Protein AF-A0A0Q6EEU7-F1 (afdb_monomer)

Radius of gyration: 18.99 Å; Cα contacts (8 Å, |Δi|>4): 145; chains: 1; bounding box: 38×34×74 Å

Structure (mmCIF, N/CA/C/O backbone):
data_AF-A0A0Q6EEU7-F1
#
_entry.id   AF-A0A0Q6EEU7-F1
#
loop_
_atom_site.group_PDB
_atom_site.id
_atom_site.type_symbol
_atom_site.label_atom_id
_atom_site.label_alt_id
_atom_site.label_comp_id
_atom_site.label_asym_id
_atom_site.label_entity_id
_atom_site.label_seq_id
_atom_site.pdbx_PDB_ins_code
_atom_site.Cartn_x
_atom_site.Cartn_y
_atom_site.Cartn_z
_atom_site.occupancy
_atom_site.B_iso_or_equiv
_atom_site.auth_seq_id
_atom_site.auth_comp_id
_atom_site.auth_asym_id
_atom_site.auth_atom_id
_atom_site.pdbx_PDB_model_num
ATOM 1 N N . MET A 1 1 ? 24.877 8.131 52.256 1.00 54.34 1 MET A N 1
ATOM 2 C CA . MET A 1 1 ? 24.507 9.110 51.218 1.00 54.34 1 MET A CA 1
ATOM 3 C C . MET A 1 1 ? 24.501 8.336 49.920 1.00 54.34 1 MET A C 1
ATOM 5 O O . MET A 1 1 ? 25.558 8.001 49.415 1.00 54.34 1 MET A O 1
ATOM 9 N N . THR A 1 2 ? 23.327 7.858 49.536 1.00 43.50 2 THR A N 1
ATOM 10 C CA . THR A 1 2 ? 23.100 7.029 48.352 1.00 43.50 2 THR A CA 1
ATOM 11 C C . THR A 1 2 ? 22.880 7.970 47.178 1.00 43.50 2 THR A C 1
ATOM 13 O O . THR A 1 2 ? 21.904 8.715 47.170 1.00 43.50 2 THR A O 1
ATOM 16 N N . GLU A 1 3 ? 23.807 7.977 46.227 1.00 51.97 3 GLU A N 1
ATOM 17 C CA . GLU A 1 3 ? 23.609 8.634 44.938 1.00 51.97 3 GLU A CA 1
ATOM 18 C C . GLU A 1 3 ? 22.718 7.724 44.089 1.00 51.97 3 GLU A C 1
ATOM 20 O O . GLU A 1 3 ? 23.130 6.661 43.629 1.00 51.97 3 GLU A O 1
ATOM 25 N N . THR A 1 4 ? 21.454 8.115 43.965 1.00 65.12 4 THR A N 1
ATOM 26 C CA . THR A 1 4 ? 20.509 7.556 43.000 1.00 65.12 4 THR A CA 1
ATOM 27 C C . THR A 1 4 ? 20.867 8.119 41.623 1.00 65.12 4 THR A C 1
ATOM 29 O O . THR A 1 4 ? 20.823 9.341 41.473 1.00 65.12 4 THR A O 1
ATOM 32 N N . PRO A 1 5 ? 21.206 7.305 40.607 1.00 62.28 5 PRO A N 1
ATOM 33 C CA . PRO A 1 5 ? 21.233 7.803 39.243 1.00 62.28 5 PRO A CA 1
ATOM 34 C C . PRO A 1 5 ? 19.793 8.071 38.790 1.00 62.28 5 PRO A C 1
ATOM 36 O O . PRO A 1 5 ? 18.969 7.163 38.687 1.00 62.28 5 PRO A O 1
ATOM 39 N N . ASP A 1 6 ? 19.514 9.351 38.564 1.00 60.50 6 ASP A N 1
ATOM 40 C CA . ASP A 1 6 ? 18.350 9.880 37.864 1.00 60.50 6 ASP A CA 1
ATOM 41 C C . ASP A 1 6 ? 18.393 9.363 36.416 1.00 60.50 6 ASP A C 1
ATOM 43 O O . ASP A 1 6 ? 19.123 9.877 35.568 1.00 60.50 6 ASP A O 1
ATOM 47 N N . GLN A 1 7 ? 17.703 8.251 36.158 1.00 53.03 7 GLN A N 1
ATOM 48 C CA . GLN A 1 7 ? 17.517 7.729 34.811 1.00 53.03 7 GLN A CA 1
ATOM 49 C C . GLN A 1 7 ? 16.171 8.230 34.298 1.00 53.03 7 GLN A C 1
ATOM 51 O O . GLN A 1 7 ? 15.116 7.700 34.639 1.00 53.03 7 GLN A O 1
ATOM 56 N N . THR A 1 8 ? 16.242 9.284 33.490 1.00 60.53 8 THR A N 1
ATOM 57 C CA . THR A 1 8 ? 15.153 9.846 32.694 1.00 60.53 8 THR A CA 1
ATOM 58 C C . THR A 1 8 ? 14.344 8.742 32.001 1.00 60.53 8 THR A C 1
ATOM 60 O O . THR A 1 8 ? 14.901 8.026 31.163 1.00 60.53 8 THR A O 1
ATOM 63 N N . PRO A 1 9 ? 13.038 8.601 32.281 1.00 67.38 9 PRO A N 1
ATOM 64 C CA . PRO A 1 9 ? 12.156 7.785 31.471 1.00 67.38 9 PRO A CA 1
ATOM 65 C C . PRO A 1 9 ? 11.531 8.676 30.393 1.00 67.38 9 PRO A C 1
ATOM 67 O O . PRO A 1 9 ? 10.793 9.588 30.734 1.00 67.38 9 PRO A O 1
ATOM 70 N N . ASP A 1 10 ? 11.856 8.443 29.118 1.00 48.47 10 ASP A N 1
ATOM 71 C CA . ASP A 1 10 ? 10.879 8.511 28.012 1.00 48.47 10 ASP A CA 1
ATOM 72 C C . ASP A 1 10 ? 11.516 8.004 26.704 1.00 48.47 10 ASP A C 1
ATOM 74 O O . ASP A 1 10 ? 11.857 8.728 25.766 1.00 48.47 10 ASP A O 1
ATOM 78 N N . GLN A 1 11 ? 11.760 6.700 26.666 1.00 49.91 11 GLN A N 1
ATOM 79 C CA . GLN A 1 11 ? 11.844 5.964 25.412 1.00 49.91 11 GLN A CA 1
ATOM 80 C C . GLN A 1 11 ? 10.604 5.079 25.394 1.00 49.91 11 GLN A C 1
ATOM 82 O O . GLN A 1 11 ? 10.663 3.911 25.771 1.00 49.91 11 GLN A O 1
ATOM 87 N N . ILE A 1 12 ? 9.460 5.647 25.005 1.00 52.84 12 ILE A N 1
ATOM 88 C CA . ILE A 1 12 ? 8.355 4.835 24.497 1.00 52.84 12 ILE A CA 1
ATOM 89 C C . ILE A 1 12 ? 8.784 4.284 23.135 1.00 52.84 12 ILE A C 1
ATOM 91 O O . ILE A 1 12 ? 8.431 4.783 22.071 1.00 52.84 12 ILE A O 1
ATOM 95 N N . VAL A 1 13 ? 9.644 3.270 23.178 1.00 48.47 13 VAL A N 1
ATOM 96 C CA . VAL A 1 13 ? 9.768 2.323 22.080 1.00 48.47 13 VAL A CA 1
ATOM 97 C C . VAL A 1 13 ? 8.418 1.618 22.016 1.00 48.47 13 VAL A C 1
ATOM 99 O O . VAL A 1 13 ? 8.041 0.887 22.930 1.00 48.47 13 VAL A O 1
ATOM 102 N N . ASP A 1 14 ? 7.623 1.926 20.993 1.00 44.56 14 ASP A N 1
ATOM 103 C CA . ASP A 1 14 ? 6.403 1.176 20.698 1.00 44.56 14 ASP A CA 1
ATOM 104 C C . ASP A 1 14 ? 6.837 -0.206 20.185 1.00 44.56 14 ASP A C 1
ATOM 106 O O . ASP A 1 14 ? 6.987 -0.464 18.995 1.00 44.56 14 ASP A O 1
ATOM 110 N N . GLU A 1 15 ? 7.195 -1.065 21.134 1.00 43.97 15 GLU A N 1
ATOM 111 C CA . GLU A 1 15 ? 7.797 -2.381 20.928 1.00 43.97 15 GLU A CA 1
ATOM 112 C C . GLU A 1 15 ? 6.712 -3.477 20.926 1.00 43.97 15 GLU A C 1
ATOM 114 O O . GLU A 1 15 ? 6.973 -4.626 21.269 1.00 43.97 15 GLU A O 1
ATOM 119 N N . THR A 1 16 ? 5.449 -3.142 20.611 1.00 41.06 16 THR A N 1
ATOM 120 C CA . THR A 1 16 ? 4.298 -4.035 20.883 1.00 41.06 16 THR A CA 1
ATOM 121 C C . THR A 1 16 ? 3.330 -4.258 19.725 1.00 41.06 16 THR A C 1
ATOM 123 O O . THR A 1 16 ? 2.168 -4.609 19.923 1.00 41.06 16 THR A O 1
ATOM 126 N N . ALA A 1 17 ? 3.816 -4.186 18.496 1.00 45.38 17 ALA A N 1
ATOM 127 C CA . ALA A 1 17 ? 3.234 -4.958 17.412 1.00 45.38 17 ALA A CA 1
ATOM 128 C C . ALA A 1 17 ? 4.359 -5.337 16.463 1.00 45.38 17 ALA A C 1
ATOM 130 O O . ALA A 1 17 ? 5.357 -4.632 16.348 1.00 45.38 17 ALA A O 1
ATOM 131 N N . ILE A 1 18 ? 4.204 -6.425 15.730 1.00 53.69 18 ILE A N 1
ATOM 132 C CA . ILE A 1 18 ? 5.011 -6.669 14.540 1.00 53.69 18 ILE A CA 1
ATOM 133 C C . ILE A 1 18 ? 4.531 -5.638 13.491 1.00 53.69 18 ILE A C 1
ATOM 135 O O . ILE A 1 18 ? 3.745 -5.957 12.602 1.00 53.69 18 ILE A O 1
ATOM 139 N N . ALA A 1 19 ? 4.859 -4.362 13.718 1.00 66.25 19 ALA A N 1
ATOM 140 C CA . ALA A 1 19 ? 4.146 -3.209 13.192 1.00 66.25 19 ALA A CA 1
ATOM 141 C C . ALA A 1 19 ? 4.523 -2.997 11.730 1.00 66.25 19 ALA A C 1
ATOM 143 O O . ALA A 1 19 ? 5.624 -2.558 11.401 1.00 66.25 19 ALA A O 1
ATOM 144 N N . LEU A 1 20 ? 3.595 -3.336 10.840 1.00 75.94 20 LEU A N 1
ATOM 145 C CA . LEU A 1 20 ? 3.714 -2.960 9.443 1.00 75.94 20 LEU A CA 1
ATOM 146 C C . LEU A 1 20 ? 3.791 -1.433 9.327 1.00 75.94 20 LEU A C 1
ATOM 148 O O . LEU A 1 20 ? 3.046 -0.733 10.017 1.00 75.94 20 LEU A O 1
ATOM 152 N N . PRO A 1 21 ? 4.658 -0.905 8.449 1.00 84.81 21 PRO A N 1
ATOM 153 C CA . PRO A 1 21 ? 4.769 0.523 8.241 1.00 84.81 21 PRO A CA 1
ATOM 154 C C . PRO A 1 21 ? 3.458 1.049 7.668 1.00 84.81 21 PRO A C 1
ATOM 156 O O . PRO A 1 21 ? 2.785 0.369 6.886 1.00 84.81 21 PRO A O 1
ATOM 159 N N . ASP A 1 22 ? 3.132 2.291 8.027 1.00 89.62 22 ASP A N 1
ATOM 160 C CA . ASP A 1 22 ? 1.937 2.976 7.535 1.00 89.62 22 ASP A CA 1
ATOM 161 C C . ASP A 1 22 ? 1.895 3.020 6.005 1.00 89.62 22 ASP A C 1
ATOM 163 O O . ASP A 1 22 ? 0.841 2.835 5.394 1.00 89.62 22 ASP A O 1
ATOM 167 N N . ARG A 1 23 ? 3.067 3.221 5.397 1.00 90.88 23 ARG A N 1
ATOM 168 C CA . ARG A 1 23 ? 3.267 3.236 3.958 1.00 90.88 23 ARG A CA 1
ATOM 169 C C . ARG A 1 23 ? 4.354 2.248 3.567 1.00 90.88 23 ARG A C 1
ATOM 171 O O . ARG A 1 23 ? 5.469 2.333 4.070 1.00 90.88 23 ARG A O 1
ATOM 178 N N . LEU A 1 24 ? 4.031 1.368 2.627 1.00 91.06 24 LEU A N 1
ATOM 179 C CA . LEU A 1 24 ? 4.964 0.406 2.045 1.00 91.06 24 LEU A CA 1
ATOM 180 C C . LEU A 1 24 ? 4.808 0.399 0.530 1.00 91.06 24 LEU A C 1
ATOM 182 O O . LEU A 1 24 ? 3.681 0.389 0.028 1.00 91.06 24 LEU A O 1
ATOM 186 N N . ALA A 1 25 ? 5.932 0.368 -0.179 1.00 91.25 25 ALA A N 1
ATOM 187 C CA . ALA A 1 25 ? 6.002 0.268 -1.628 1.00 91.25 25 ALA A CA 1
ATOM 188 C C . ALA A 1 25 ? 6.763 -0.992 -2.063 1.00 91.25 25 ALA A C 1
ATOM 190 O O . ALA A 1 25 ? 7.845 -1.293 -1.563 1.00 91.25 25 ALA A O 1
ATO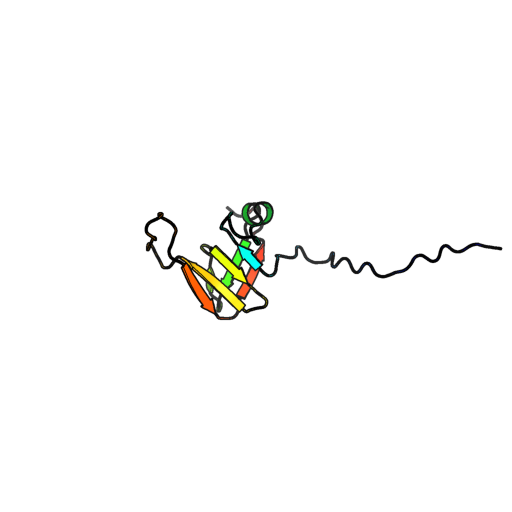M 191 N N . ALA A 1 26 ? 6.226 -1.702 -3.050 1.00 88.88 26 ALA A N 1
ATOM 192 C CA . ALA A 1 26 ? 6.895 -2.815 -3.713 1.00 88.88 26 ALA A CA 1
ATOM 193 C C . ALA A 1 26 ? 7.994 -2.341 -4.682 1.00 88.88 26 ALA A C 1
ATOM 195 O O . ALA A 1 26 ? 8.938 -3.081 -4.945 1.00 88.88 26 ALA A O 1
ATOM 196 N N . ASP A 1 27 ? 7.891 -1.107 -5.185 1.00 86.62 27 ASP A N 1
ATOM 197 C CA . ASP A 1 27 ? 8.869 -0.538 -6.112 1.00 86.62 27 ASP A CA 1
ATOM 198 C C . ASP A 1 27 ? 10.164 -0.121 -5.387 1.00 86.62 27 ASP A C 1
ATOM 200 O O . ASP A 1 27 ? 10.098 0.713 -4.479 1.00 86.62 27 AS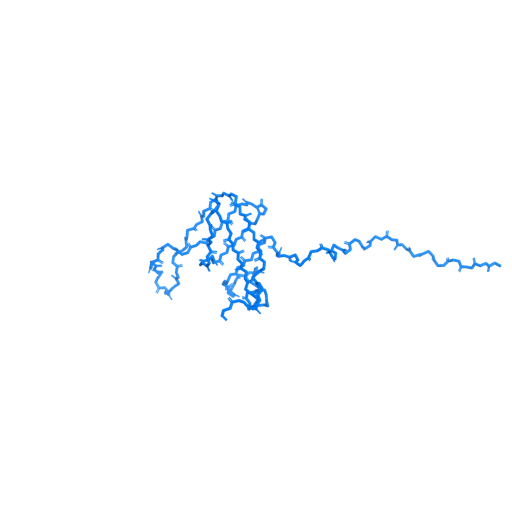P A O 1
ATOM 204 N N . PRO A 1 28 ? 11.342 -0.628 -5.801 1.00 86.50 28 PRO A N 1
ATOM 205 C CA . PRO A 1 28 ? 12.619 -0.365 -5.137 1.00 86.50 28 PRO A CA 1
ATOM 206 C C . PRO A 1 28 ? 13.135 1.068 -5.303 1.00 86.50 28 PRO A C 1
ATOM 208 O O . PRO A 1 28 ? 14.072 1.466 -4.614 1.00 86.50 28 PRO A O 1
ATOM 211 N N . SER A 1 29 ? 12.549 1.853 -6.208 1.00 85.50 29 SER A N 1
ATOM 212 C CA . SER A 1 29 ? 12.901 3.264 -6.397 1.00 85.50 29 SER A CA 1
ATOM 213 C C . SER A 1 29 ? 12.131 4.182 -5.443 1.00 85.50 29 SER A C 1
ATOM 215 O O . SER A 1 29 ? 12.416 5.380 -5.381 1.00 85.50 29 SER A O 1
ATOM 217 N N . SER A 1 30 ? 11.137 3.655 -4.719 1.00 84.44 30 SER A N 1
ATOM 218 C CA . SER A 1 30 ? 10.355 4.411 -3.743 1.00 84.44 30 SER A CA 1
ATOM 219 C C . SER A 1 30 ? 11.088 4.502 -2.398 1.00 84.44 30 SER A C 1
ATOM 221 O O . SER A 1 30 ? 11.646 3.509 -1.936 1.00 84.44 30 SER A O 1
ATOM 223 N N . PRO A 1 31 ? 11.036 5.649 -1.695 1.00 87.56 31 PRO A N 1
ATOM 224 C CA . PRO A 1 31 ? 11.632 5.789 -0.362 1.00 87.56 31 PRO A CA 1
ATOM 225 C C . PRO A 1 31 ? 10.940 4.939 0.717 1.00 87.56 31 PRO A C 1
ATOM 227 O O . PRO A 1 31 ? 11.456 4.825 1.822 1.00 87.56 31 PRO A O 1
ATOM 230 N N . PHE A 1 32 ? 9.776 4.363 0.409 1.00 87.06 32 PHE A N 1
ATOM 231 C CA . PHE A 1 32 ? 9.006 3.491 1.301 1.00 87.06 32 PHE A CA 1
ATOM 232 C C . PHE A 1 32 ? 9.156 2.009 0.933 1.00 87.06 32 PHE A C 1
ATOM 234 O O . PHE A 1 32 ? 8.278 1.204 1.239 1.00 87.06 32 PHE A O 1
ATOM 241 N N . HIS A 1 33 ? 10.215 1.657 0.204 1.00 89.81 33 HIS A N 1
ATOM 242 C CA . HIS A 1 33 ? 10.521 0.276 -0.130 1.00 89.81 33 HIS A CA 1
ATOM 243 C C . HIS A 1 33 ? 11.213 -0.432 1.032 1.00 89.81 33 HIS A C 1
ATOM 245 O O . HIS A 1 33 ? 12.276 0.003 1.471 1.00 89.81 33 HIS A O 1
ATOM 251 N N . ASP A 1 34 ? 10.637 -1.546 1.481 1.00 88.31 34 ASP A N 1
ATOM 252 C CA . ASP A 1 34 ? 11.229 -2.400 2.510 1.00 88.31 34 ASP A CA 1
ATOM 253 C C . ASP A 1 34 ?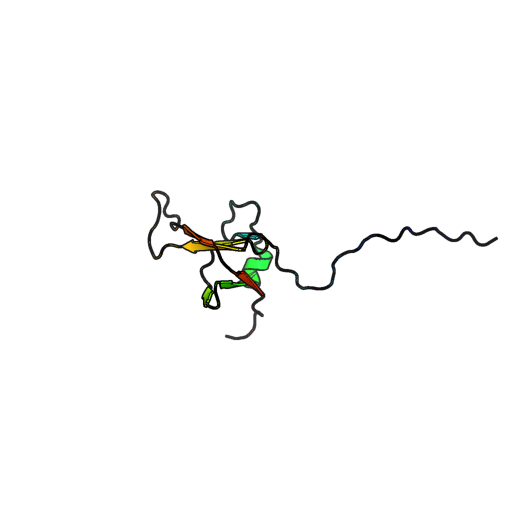 11.304 -3.853 2.005 1.00 88.31 34 ASP A C 1
ATOM 255 O O . ASP A 1 34 ? 10.289 -4.561 1.978 1.00 88.31 34 ASP A O 1
ATOM 259 N N . PRO A 1 35 ? 12.487 -4.313 1.559 1.00 86.44 35 PRO A N 1
ATOM 260 C CA . PRO A 1 35 ? 12.638 -5.647 0.995 1.00 86.44 35 PRO A CA 1
ATOM 261 C C . PRO A 1 35 ? 12.465 -6.754 2.042 1.00 86.44 35 PRO A C 1
ATOM 263 O O . PRO A 1 35 ? 12.039 -7.851 1.686 1.00 86.44 35 PRO A O 1
ATOM 266 N N . GLU A 1 36 ? 12.754 -6.495 3.321 1.00 84.94 36 GLU A N 1
ATOM 267 C CA . GLU A 1 36 ? 12.624 -7.497 4.381 1.00 84.94 36 GLU A CA 1
ATOM 268 C C . GLU A 1 36 ? 11.154 -7.780 4.691 1.00 84.94 36 GLU A C 1
ATOM 270 O O . GLU A 1 36 ? 10.755 -8.940 4.815 1.00 84.94 36 GLU A O 1
ATOM 275 N N . LEU A 1 37 ? 10.322 -6.739 4.760 1.00 83.75 37 LEU A N 1
ATOM 276 C CA . LEU A 1 37 ? 8.877 -6.895 4.938 1.00 83.75 37 LEU A CA 1
ATOM 277 C C . LEU A 1 37 ? 8.216 -7.537 3.720 1.00 83.75 37 LEU A C 1
ATOM 279 O O . LEU A 1 37 ? 7.370 -8.423 3.868 1.00 83.75 37 LEU A O 1
ATOM 283 N N . LEU A 1 38 ? 8.622 -7.135 2.513 1.00 85.25 38 LEU A N 1
ATOM 284 C CA . LEU A 1 38 ? 8.130 -7.748 1.279 1.00 85.25 38 LEU A CA 1
ATOM 285 C C . LEU A 1 38 ? 8.504 -9.234 1.199 1.00 85.25 38 LEU A C 1
ATOM 287 O O . LEU A 1 38 ? 7.670 -10.036 0.780 1.00 85.25 38 LEU A O 1
ATOM 291 N N . ALA A 1 39 ? 9.705 -9.610 1.653 1.00 85.88 39 ALA A N 1
ATOM 292 C CA . ALA A 1 39 ? 10.150 -11.001 1.712 1.00 85.88 39 ALA A CA 1
ATOM 293 C C . ALA A 1 39 ? 9.369 -11.838 2.737 1.00 85.88 39 ALA A C 1
ATOM 295 O O . ALA A 1 39 ? 9.067 -12.998 2.465 1.00 85.88 39 ALA A O 1
ATOM 296 N N . ARG A 1 40 ? 9.001 -11.258 3.889 1.00 84.38 40 ARG A N 1
ATOM 297 C CA . ARG A 1 40 ? 8.106 -11.908 4.870 1.00 84.38 40 ARG A CA 1
ATOM 298 C C . ARG A 1 40 ? 6.704 -12.132 4.303 1.00 84.38 40 ARG A C 1
ATOM 300 O O . ARG A 1 40 ? 6.041 -13.089 4.677 1.00 84.38 40 ARG A O 1
ATOM 307 N N . GLY A 1 41 ? 6.284 -11.277 3.374 1.00 84.62 41 GLY A N 1
ATOM 308 C CA . GLY A 1 41 ? 4.986 -11.335 2.723 1.00 84.62 41 GLY A CA 1
ATOM 309 C C . GLY A 1 41 ? 3.958 -10.489 3.463 1.00 84.62 41 GLY A C 1
ATOM 310 O O . GLY A 1 41 ? 3.486 -10.833 4.541 1.00 84.62 41 GLY A O 1
ATOM 311 N N . VAL A 1 42 ? 3.538 -9.392 2.837 1.00 87.94 42 VAL A N 1
ATOM 312 C CA . VAL A 1 42 ? 2.477 -8.521 3.364 1.00 87.94 42 VAL A CA 1
ATOM 313 C C . VAL A 1 42 ? 1.163 -8.833 2.651 1.00 87.94 42 VAL A C 1
ATOM 315 O O . VAL A 1 42 ? 1.144 -9.034 1.432 1.00 87.94 42 VAL A O 1
ATOM 318 N N . GLY A 1 43 ? 0.082 -8.956 3.417 1.00 89.50 43 GLY A N 1
ATOM 319 C CA . GLY A 1 43 ? -1.295 -9.035 2.940 1.00 89.50 43 GLY A CA 1
ATOM 320 C C . GLY A 1 43 ? -1.982 -7.679 3.088 1.00 89.50 43 GLY A C 1
ATOM 321 O O . GLY A 1 43 ? -1.780 -6.980 4.081 1.00 89.50 43 GLY A O 1
ATOM 322 N N . VAL A 1 44 ? -2.773 -7.290 2.087 1.00 91.44 44 VAL A N 1
ATOM 323 C CA . VAL A 1 44 ? -3.526 -6.029 2.090 1.00 91.44 44 VAL A CA 1
ATOM 324 C C . VAL A 1 44 ? -4.991 -6.325 1.800 1.00 91.44 44 VAL A C 1
ATOM 326 O O . VAL A 1 44 ? -5.312 -7.051 0.863 1.00 91.44 44 VAL A O 1
ATOM 329 N N . ARG A 1 45 ? -5.907 -5.726 2.556 1.00 92.56 45 ARG A N 1
ATOM 330 C CA . ARG A 1 45 ? -7.353 -5.778 2.324 1.00 92.56 45 ARG A CA 1
ATOM 331 C C . ARG A 1 45 ? -7.860 -4.371 2.123 1.00 92.56 45 ARG A C 1
ATOM 333 O O . ARG A 1 45 ? -7.624 -3.475 2.923 1.00 92.56 45 ARG A O 1
ATOM 340 N N . PHE A 1 46 ? -8.581 -4.183 1.033 1.00 93.88 46 PHE A N 1
ATOM 341 C CA . PHE A 1 46 ? -9.119 -2.897 0.644 1.00 93.88 46 PHE A CA 1
ATOM 342 C C . PHE A 1 46 ? -10.615 -3.005 0.415 1.00 93.88 46 PHE A C 1
ATOM 344 O O . PHE A 1 46 ? -11.062 -3.800 -0.413 1.00 93.88 46 PHE A O 1
ATOM 351 N N . LYS A 1 47 ? -11.398 -2.200 1.145 1.00 92.19 47 LYS A N 1
ATOM 352 C CA . LYS A 1 47 ? -12.875 -2.255 1.107 1.00 92.19 47 LYS A CA 1
ATOM 353 C C . LYS A 1 47 ? -13.420 -3.674 1.318 1.00 92.19 47 LYS A C 1
ATOM 355 O O . LYS A 1 47 ? -14.334 -4.104 0.621 1.00 92.19 47 LYS A O 1
ATOM 360 N N . GLY A 1 48 ? -12.823 -4.422 2.245 1.00 91.06 48 GLY A N 1
ATOM 361 C CA . GLY A 1 48 ? -13.217 -5.799 2.542 1.00 91.06 48 GLY A CA 1
ATOM 362 C C . GLY A 1 48 ? -12.712 -6.853 1.547 1.00 91.06 48 GLY A C 1
ATOM 363 O O . GLY A 1 48 ? -12.898 -8.042 1.809 1.00 91.06 48 GLY A O 1
ATOM 364 N N . VAL A 1 49 ? -12.035 -6.454 0.463 1.00 92.00 49 VAL A N 1
ATOM 365 C CA . VAL A 1 49 ? -11.484 -7.351 -0.565 1.00 92.00 49 VAL A CA 1
ATOM 366 C C . VAL A 1 49 ? -9.979 -7.496 -0.384 1.00 92.00 49 VAL A C 1
ATOM 368 O O . VAL A 1 49 ? -9.257 -6.501 -0.408 1.00 92.00 49 VAL A O 1
ATOM 371 N N . GLU A 1 50 ? -9.497 -8.727 -0.243 1.00 91.56 50 GLU A N 1
ATOM 372 C CA . GLU A 1 50 ? -8.062 -9.011 -0.210 1.00 91.56 50 GLU A CA 1
ATOM 373 C C . GLU A 1 50 ? -7.405 -8.695 -1.563 1.00 91.56 50 GLU A C 1
ATOM 375 O O . GLU A 1 50 ? -7.937 -8.994 -2.638 1.00 91.56 50 GLU A O 1
ATOM 380 N N . LYS A 1 51 ? -6.250 -8.035 -1.506 1.00 89.44 51 LYS A N 1
ATOM 381 C CA . LYS A 1 51 ? -5.429 -7.621 -2.637 1.00 89.44 51 LYS A CA 1
ATOM 382 C C . LYS A 1 51 ? -4.002 -8.097 -2.401 1.00 89.44 51 LYS A C 1
ATOM 384 O O . LYS A 1 51 ? -3.336 -7.677 -1.464 1.00 89.44 51 LYS A O 1
ATOM 389 N N . THR A 1 52 ? -3.528 -8.945 -3.303 1.00 88.44 52 THR A N 1
ATOM 390 C CA . THR A 1 52 ? -2.171 -9.508 -3.271 1.00 88.44 52 THR A CA 1
ATOM 391 C C . THR A 1 52 ? -1.229 -8.835 -4.267 1.00 88.44 52 THR A C 1
ATOM 393 O O . THR A 1 52 ? -0.019 -8.996 -4.180 1.00 88.44 52 THR A O 1
ATOM 396 N N . ASN A 1 53 ? -1.775 -8.057 -5.203 1.00 89.06 53 ASN A N 1
ATOM 397 C CA . ASN A 1 53 ? -1.053 -7.333 -6.244 1.00 89.06 53 ASN A CA 1
ATOM 398 C C . ASN A 1 53 ? -0.919 -5.833 -5.924 1.00 89.06 53 ASN A C 1
ATOM 400 O O . ASN A 1 53 ? -1.000 -5.001 -6.824 1.00 89.06 53 ASN A O 1
ATOM 404 N N . VAL A 1 54 ? -0.807 -5.466 -4.647 1.00 91.06 54 VAL A N 1
ATOM 405 C CA . VAL A 1 54 ? -0.661 -4.064 -4.235 1.00 91.06 54 VAL A CA 1
ATOM 406 C C . VAL A 1 54 ? 0.774 -3.611 -4.478 1.00 91.06 54 VAL A C 1
ATOM 408 O O . VAL A 1 54 ? 1.709 -4.212 -3.965 1.00 91.06 54 VAL A O 1
ATOM 411 N N . GLU A 1 55 ? 0.931 -2.545 -5.257 1.00 91.25 55 GLU A N 1
ATOM 412 C CA . GLU A 1 55 ? 2.232 -1.923 -5.521 1.00 91.25 55 GLU A CA 1
ATOM 413 C C . GLU A 1 55 ? 2.629 -0.964 -4.403 1.00 91.25 55 GLU A C 1
ATOM 415 O O . GLU A 1 55 ? 3.802 -0.837 -4.075 1.00 91.25 55 GLU A O 1
ATOM 420 N N . GLU A 1 56 ? 1.661 -0.265 -3.812 1.00 93.12 56 GLU A N 1
ATOM 421 C CA . GLU A 1 56 ? 1.905 0.620 -2.676 1.00 93.12 56 GLU A CA 1
ATOM 422 C C . GLU A 1 56 ? 0.626 0.784 -1.855 1.00 93.12 56 GLU A C 1
ATOM 424 O O . GLU A 1 56 ? -0.470 0.786 -2.413 1.00 93.12 56 GLU A O 1
ATOM 429 N N . TYR A 1 57 ? 0.735 0.971 -0.547 1.00 93.50 57 TYR A N 1
ATOM 430 C CA . TYR A 1 57 ? -0.399 1.364 0.289 1.00 93.50 57 TYR A CA 1
ATOM 431 C C . TYR A 1 57 ? -0.009 2.478 1.252 1.00 93.50 57 TYR A C 1
ATOM 433 O O . TYR A 1 57 ? 1.166 2.649 1.551 1.00 93.50 57 TYR A O 1
ATOM 441 N N . CYS A 1 58 ? -1.000 3.214 1.747 1.00 92.88 58 CYS A N 1
ATOM 442 C CA . CYS A 1 58 ? -0.879 4.081 2.912 1.00 92.88 58 CYS A CA 1
ATOM 443 C C . CYS A 1 58 ? -2.124 3.903 3.783 1.00 92.88 58 CYS A C 1
ATOM 445 O O . CYS A 1 58 ? -3.245 4.151 3.322 1.00 92.88 58 CYS A O 1
ATOM 447 N N . VAL A 1 59 ? -1.926 3.442 5.016 1.00 90.31 59 VAL A N 1
ATOM 448 C CA . VAL A 1 59 ? -3.008 3.132 5.958 1.00 90.31 59 VAL A CA 1
ATOM 449 C C . VAL A 1 59 ? -3.597 4.420 6.534 1.00 90.31 59 VAL A C 1
ATOM 451 O O . VAL A 1 59 ? -4.813 4.593 6.478 1.00 90.31 59 VAL A O 1
ATOM 454 N N . SER A 1 60 ? -2.759 5.367 6.968 1.00 86.88 60 SER A N 1
ATOM 455 C CA . SER A 1 60 ? -3.187 6.651 7.543 1.00 86.88 60 SER A CA 1
ATOM 456 C C . SER A 1 60 ? -4.002 7.494 6.570 1.00 86.88 60 SER A C 1
ATOM 458 O O . SER A 1 60 ? -5.018 8.077 6.941 1.00 86.88 60 SER A O 1
ATOM 460 N N . GLU A 1 61 ? -3.588 7.558 5.303 1.00 87.88 61 GLU A N 1
ATOM 461 C CA . GLU A 1 61 ? -4.352 8.269 4.275 1.00 87.88 61 GLU A CA 1
ATOM 462 C C . GLU A 1 61 ? -5.475 7.410 3.656 1.00 87.88 61 GLU A C 1
ATOM 464 O O . GLU A 1 61 ? -6.287 7.925 2.881 1.00 87.88 61 GLU A O 1
ATOM 469 N N . GLY A 1 62 ? -5.516 6.105 3.943 1.00 91.88 62 GLY A N 1
ATOM 470 C CA . GLY A 1 62 ? -6.534 5.179 3.449 1.00 91.88 62 GLY A CA 1
ATOM 471 C C . GLY A 1 62 ? -6.542 5.036 1.925 1.00 91.88 62 GLY A C 1
ATOM 472 O O . GLY A 1 62 ? -7.551 5.305 1.259 1.00 91.88 62 GLY A O 1
ATOM 473 N N . TRP A 1 63 ? -5.418 4.642 1.327 1.00 94.62 63 TRP A N 1
ATOM 474 C CA . TRP A 1 63 ? -5.367 4.342 -0.105 1.00 94.62 63 TRP A CA 1
ATOM 475 C C . TRP A 1 63 ? -4.396 3.221 -0.465 1.00 94.62 63 TRP A C 1
ATOM 477 O O . TRP A 1 63 ? -3.424 2.961 0.234 1.00 94.62 63 TRP A O 1
ATOM 487 N N . ILE A 1 64 ? 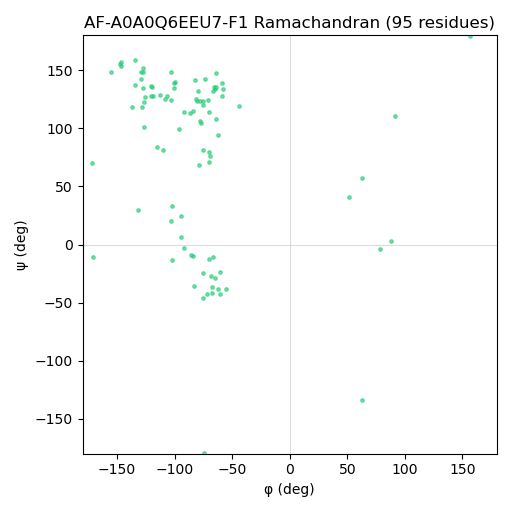-4.649 2.594 -1.614 1.00 94.31 64 ILE A N 1
ATOM 488 C CA . ILE A 1 64 ? -3.756 1.614 -2.240 1.00 94.31 64 ILE A CA 1
ATOM 489 C C . ILE A 1 64 ? -3.471 1.995 -3.694 1.00 94.31 64 ILE A C 1
ATOM 491 O O . ILE A 1 64 ? -4.299 2.624 -4.356 1.00 94.31 64 ILE A O 1
ATOM 495 N N . ARG A 1 65 ? -2.312 1.598 -4.207 1.00 93.75 65 ARG A N 1
ATOM 496 C CA . ARG A 1 65 ? -1.964 1.569 -5.6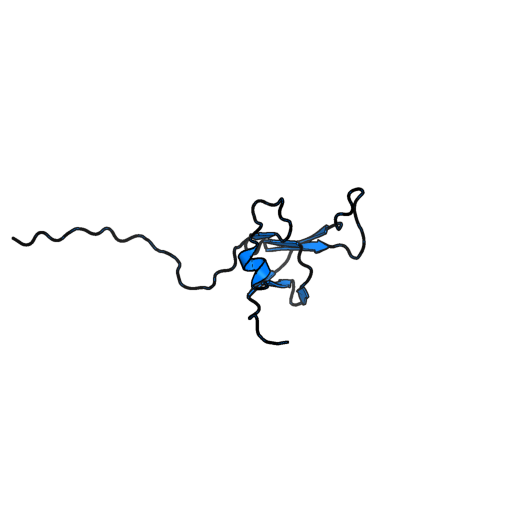25 1.00 93.75 65 ARG A CA 1
ATOM 497 C C . ARG A 1 65 ? -1.925 0.125 -6.081 1.00 93.75 65 ARG A C 1
ATOM 499 O O . ARG A 1 65 ? -1.228 -0.703 -5.505 1.00 93.75 65 ARG A O 1
ATOM 506 N N . VAL A 1 66 ? -2.687 -0.163 -7.124 1.00 92.44 66 VAL A N 1
ATOM 507 C CA . VAL A 1 66 ? -2.755 -1.489 -7.745 1.00 92.44 66 VAL A CA 1
ATOM 508 C C . VAL A 1 66 ? -2.548 -1.359 -9.245 1.00 92.44 66 VAL A C 1
ATOM 510 O O . VAL A 1 66 ? -2.961 -0.347 -9.816 1.00 92.44 66 VAL A O 1
ATOM 513 N N . PRO A 1 67 ? -1.955 -2.357 -9.912 1.00 92.12 67 PRO A N 1
ATOM 514 C CA . PRO A 1 67 ? -1.842 -2.359 -11.357 1.00 92.12 67 PRO A CA 1
ATOM 515 C C . PRO A 1 67 ? -3.235 -2.428 -12.000 1.00 92.12 67 PRO A C 1
ATOM 517 O O . PRO A 1 67 ? -4.112 -3.198 -11.595 1.00 92.12 67 PRO A O 1
ATOM 520 N N . ALA A 1 68 ? -3.440 -1.603 -13.020 1.00 87.38 68 ALA A N 1
ATOM 521 C CA . ALA A 1 68 ? -4.646 -1.496 -13.826 1.00 87.38 68 ALA A CA 1
ATOM 522 C C . ALA A 1 68 ? -4.700 -2.629 -14.861 1.00 87.38 68 ALA A C 1
ATOM 524 O O . ALA A 1 68 ? -4.545 -2.418 -16.066 1.00 87.38 68 ALA A O 1
ATOM 525 N N . GLY A 1 69 ? -4.880 -3.860 -14.383 1.00 85.75 69 GLY A N 1
ATOM 526 C CA . GLY A 1 69 ? -4.828 -5.047 -15.233 1.00 85.75 69 GLY A CA 1
ATOM 527 C C . GLY A 1 69 ? -3.443 -5.228 -15.862 1.00 85.75 69 GLY A C 1
ATOM 528 O O . GLY A 1 69 ? -2.431 -5.116 -15.178 1.00 85.75 69 GLY A O 1
ATOM 529 N N . ASN A 1 70 ? -3.407 -5.499 -17.168 1.00 84.44 70 ASN A N 1
ATOM 530 C CA . ASN A 1 70 ? -2.171 -5.783 -17.913 1.00 84.44 70 ASN A CA 1
ATOM 531 C C . ASN A 1 70 ? -1.565 -4.549 -18.601 1.00 84.44 70 ASN A C 1
ATOM 533 O O . ASN A 1 70 ? -0.627 -4.683 -19.390 1.00 84.44 70 ASN A O 1
ATOM 537 N N . ALA A 1 71 ? -2.116 -3.357 -18.362 1.00 86.50 71 ALA A N 1
ATOM 538 C CA . ALA A 1 71 ? -1.616 -2.138 -18.978 1.00 86.50 71 ALA A CA 1
ATOM 539 C C . ALA A 1 71 ? -0.208 -1.811 -18.458 1.00 86.50 71 ALA A C 1
ATOM 541 O O . ALA A 1 71 ? 0.040 -1.821 -17.251 1.00 86.50 71 ALA A O 1
ATOM 542 N N . ARG A 1 72 ? 0.710 -1.505 -19.379 1.00 88.88 72 ARG A N 1
ATOM 543 C CA . ARG A 1 72 ? 2.093 -1.114 -19.089 1.00 88.88 72 ARG A CA 1
ATOM 544 C C . ARG A 1 72 ? 2.428 0.201 -19.784 1.00 88.88 72 ARG A C 1
ATOM 546 O O . ARG A 1 72 ? 1.895 0.489 -20.854 1.00 88.88 72 ARG A O 1
ATOM 553 N N . ASP A 1 73 ? 3.294 0.995 -19.169 1.00 86.44 73 ASP A N 1
ATOM 554 C CA . ASP A 1 73 ? 3.819 2.225 -19.756 1.00 86.44 73 ASP A CA 1
ATOM 555 C C . ASP A 1 73 ? 4.861 1.934 -20.863 1.00 86.44 73 ASP A C 1
ATOM 557 O O . ASP A 1 73 ? 5.197 0.786 -21.162 1.00 86.44 73 ASP A O 1
ATOM 561 N N . ARG A 1 74 ? 5.421 2.990 -21.472 1.00 90.31 74 ARG A N 1
ATOM 562 C CA . ARG A 1 74 ? 6.468 2.872 -22.508 1.00 90.31 74 ARG A CA 1
ATOM 563 C C . ARG A 1 74 ? 7.751 2.183 -22.011 1.00 90.31 74 ARG A C 1
ATOM 565 O O . ARG A 1 74 ? 8.516 1.678 -22.827 1.00 90.31 74 ARG A O 1
ATOM 572 N N . LYS A 1 75 ? 8.016 2.209 -20.705 1.00 83.56 75 LYS A N 1
ATOM 573 C CA . LYS A 1 75 ? 9.187 1.598 -20.064 1.00 83.56 75 LYS A CA 1
ATOM 574 C C . LYS A 1 75 ? 8.911 0.159 -19.604 1.00 83.56 75 LYS A C 1
ATOM 576 O O . LYS A 1 75 ? 9.832 -0.501 -19.141 1.00 83.56 75 LYS A O 1
ATOM 581 N N . GLY A 1 76 ? 7.683 -0.334 -19.771 1.00 83.69 76 GLY A N 1
ATOM 582 C CA . GLY A 1 76 ? 7.262 -1.667 -19.351 1.00 83.69 76 GLY A CA 1
ATOM 583 C C . GLY A 1 76 ? 6.761 -1.744 -17.908 1.00 83.69 76 GLY A C 1
ATOM 584 O O . GLY A 1 76 ? 6.395 -2.836 -17.471 1.00 83.69 76 GLY A O 1
ATOM 585 N N . ASN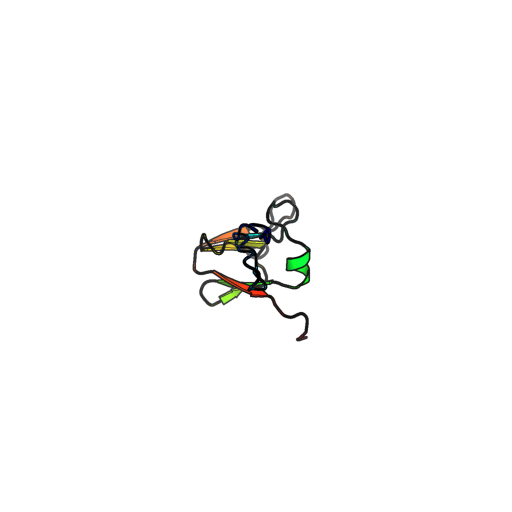 A 1 77 ? 6.689 -0.622 -17.185 1.00 83.69 77 ASN A N 1
ATOM 586 C CA . ASN A 1 77 ? 6.177 -0.613 -15.817 1.00 83.69 77 ASN A CA 1
ATOM 587 C C . ASN A 1 77 ? 4.656 -0.779 -15.835 1.00 83.69 77 ASN A C 1
ATOM 589 O O . ASN A 1 77 ? 3.997 -0.218 -16.718 1.00 83.69 77 ASN A O 1
ATOM 593 N N . PRO A 1 78 ? 4.072 -1.520 -14.884 1.00 87.12 78 PRO A N 1
ATOM 594 C CA . PRO A 1 78 ? 2.626 -1.609 -14.766 1.00 87.12 78 PRO A CA 1
ATOM 595 C C . PRO A 1 78 ? 2.018 -0.216 -14.570 1.00 87.12 78 PRO A C 1
ATOM 597 O O . PRO A 1 78 ? 2.476 0.589 -13.762 1.00 87.12 78 PRO A O 1
ATOM 600 N N . MET A 1 79 ? 0.952 0.079 -15.309 1.00 88.62 79 MET A N 1
ATOM 601 C CA . MET A 1 79 ? 0.162 1.270 -15.030 1.00 88.62 79 MET A CA 1
ATOM 602 C C . MET A 1 79 ? -0.604 1.044 -13.735 1.00 88.62 79 MET A C 1
ATOM 604 O O . MET A 1 79 ? -1.365 0.086 -13.640 1.00 88.62 79 MET A O 1
ATOM 608 N N . THR A 1 80 ? -0.443 1.926 -12.753 1.00 90.75 80 THR A N 1
ATOM 609 C CA . THR A 1 80 ? -1.118 1.797 -11.459 1.00 90.75 80 THR A CA 1
ATOM 610 C C . THR A 1 80 ? -2.308 2.741 -11.322 1.00 90.75 80 THR A C 1
ATOM 612 O O . THR A 1 80 ? -2.339 3.847 -11.861 1.00 90.75 80 THR A O 1
ATOM 615 N N . LEU A 1 81 ? -3.312 2.297 -10.571 1.00 91.19 81 LEU A N 1
ATOM 616 C CA . LEU A 1 81 ? -4.481 3.064 -10.161 1.00 91.19 81 LEU A CA 1
ATOM 617 C C . LEU A 1 81 ? -4.431 3.277 -8.653 1.00 91.19 81 LEU A C 1
ATOM 619 O O . LEU A 1 81 ? -4.314 2.318 -7.890 1.00 91.19 81 LEU A O 1
ATOM 623 N N . LYS A 1 82 ? -4.571 4.535 -8.226 1.00 93.12 82 LYS A N 1
ATOM 624 C CA . LYS A 1 82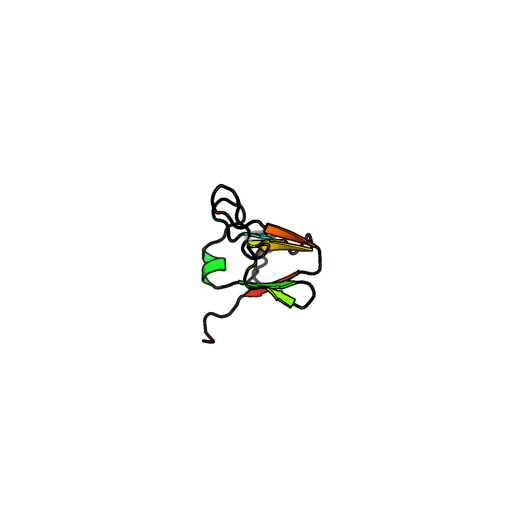 ? -4.736 4.884 -6.813 1.00 93.12 82 LYS A CA 1
ATOM 625 C C . LYS A 1 82 ? -6.209 4.759 -6.429 1.00 93.12 82 LYS A C 1
ATOM 627 O O . LYS A 1 82 ? -7.047 5.518 -6.910 1.00 93.12 82 LYS A O 1
ATOM 632 N N . LEU A 1 83 ? -6.516 3.827 -5.538 1.00 93.25 83 LEU A N 1
ATOM 633 C CA . LEU A 1 83 ? -7.849 3.597 -4.997 1.00 93.25 83 LEU A CA 1
ATOM 634 C C . LEU A 1 83 ? -7.896 4.093 -3.549 1.00 93.25 83 LEU A C 1
ATOM 636 O O . LEU A 1 83 ? -7.058 3.714 -2.740 1.00 93.25 83 LEU A O 1
ATOM 640 N N . LYS A 1 84 ? -8.881 4.936 -3.220 1.00 94.44 84 LYS A N 1
ATOM 641 C CA . LYS A 1 84 ? -9.101 5.454 -1.857 1.00 94.44 84 LYS A CA 1
ATOM 642 C C . LYS A 1 84 ? -10.213 4.689 -1.136 1.00 94.44 84 LYS A C 1
ATOM 644 O O . LYS A 1 84 ? -11.243 4.368 -1.748 1.00 94.44 84 LYS A O 1
ATOM 649 N N . GLY A 1 85 ? -10.018 4.408 0.147 1.00 93.12 85 GLY A N 1
ATOM 650 C CA . GLY A 1 85 ? -10.939 3.645 0.985 1.00 93.12 85 GLY A CA 1
ATOM 651 C C . GLY A 1 85 ? -10.256 2.994 2.191 1.00 93.12 85 GLY A C 1
ATOM 652 O O . GLY A 1 85 ? -9.049 3.127 2.343 1.00 93.12 85 GLY A O 1
ATOM 653 N N . PRO A 1 86 ? -11.015 2.275 3.034 1.00 92.06 86 PRO A N 1
ATOM 654 C CA . PRO A 1 86 ? -10.456 1.550 4.170 1.00 92.06 86 PRO A CA 1
ATOM 655 C C . PRO A 1 86 ? -9.414 0.529 3.701 1.00 92.06 86 PRO A C 1
ATOM 657 O O . PRO A 1 86 ? -9.690 -0.271 2.796 1.00 92.06 86 PRO A O 1
ATOM 660 N N . VAL A 1 87 ? -8.234 0.604 4.318 1.00 93.06 87 VAL A N 1
ATOM 661 C CA . VAL A 1 87 ? -7.079 -0.266 4.091 1.00 93.06 87 VAL A CA 1
ATOM 662 C C . VAL A 1 87 ? -6.764 -0.972 5.401 1.00 93.06 87 VAL A C 1
ATOM 664 O O . VAL A 1 87 ? -6.586 -0.320 6.424 1.00 93.06 87 VAL A O 1
ATOM 667 N N . GLU A 1 88 ? -6.670 -2.291 5.352 1.00 90.69 88 GLU A N 1
ATOM 668 C CA . GLU A 1 88 ? -6.195 -3.127 6.451 1.00 90.69 88 GLU A CA 1
ATOM 669 C C . GLU A 1 88 ? -4.974 -3.901 5.951 1.00 90.69 88 GLU A C 1
ATOM 671 O O . GLU A 1 88 ? -4.979 -4.402 4.822 1.00 90.69 88 GLU A O 1
ATOM 676 N N . VAL A 1 89 ? -3.922 -3.985 6.763 1.00 90.19 89 VAL A N 1
ATOM 677 C CA . VAL A 1 89 ? -2.669 -4.663 6.403 1.00 90.19 89 VAL A CA 1
ATOM 678 C C . VAL A 1 89 ? -2.268 -5.643 7.496 1.00 90.19 89 VAL A C 1
ATOM 680 O O . VAL A 1 89 ? -2.472 -5.373 8.678 1.00 90.19 89 VAL A O 1
ATOM 683 N N . TRP A 1 90 ? -1.723 -6.791 7.105 1.00 88.44 90 TRP A N 1
ATOM 684 C CA . TRP A 1 90 ? -1.237 -7.821 8.026 1.00 88.44 90 TRP A CA 1
ATOM 685 C C . TRP A 1 90 ? -0.043 -8.561 7.429 1.00 88.44 90 TRP A C 1
ATOM 687 O O . TRP A 1 90 ? 0.146 -8.598 6.210 1.00 88.44 90 TRP A O 1
ATOM 697 N N . LEU A 1 91 ? 0.792 -9.134 8.292 1.00 85.94 91 LEU A N 1
ATOM 698 C CA . LEU A 1 91 ? 1.869 -10.015 7.856 1.00 85.94 91 LEU A CA 1
ATOM 699 C C . LEU A 1 91 ? 1.289 -11.390 7.561 1.00 85.94 91 LEU A C 1
ATOM 701 O O . LEU A 1 91 ? 0.519 -11.934 8.351 1.00 85.94 91 LEU A O 1
ATOM 705 N N . ARG A 1 92 ? 1.649 -11.942 6.407 1.00 81.75 92 ARG A N 1
ATOM 706 C CA . ARG A 1 92 ? 1.373 -13.339 6.094 1.00 81.75 92 ARG A CA 1
ATOM 707 C C . ARG A 1 92 ? 2.459 -14.158 6.774 1.00 81.75 92 ARG A C 1
ATOM 709 O O . ARG A 1 92 ? 3.640 -13.878 6.592 1.00 81.75 92 ARG A O 1
ATOM 716 N N . GLU A 1 93 ? 2.075 -15.127 7.595 1.00 74.19 93 GLU A N 1
ATOM 717 C CA . GLU A 1 93 ? 3.063 -16.042 8.155 1.00 74.19 93 GLU A CA 1
ATOM 718 C C . GLU A 1 93 ? 3.683 -16.869 7.016 1.00 74.19 93 GLU A C 1
ATOM 720 O O . GLU A 1 93 ? 2.952 -17.371 6.152 1.00 74.19 93 GLU A O 1
ATOM 725 N N . PRO A 1 94 ? 5.018 -17.013 6.972 1.00 56.91 94 PRO A N 1
ATOM 726 C CA . PRO A 1 94 ? 5.677 -17.854 5.986 1.00 56.91 94 PRO A CA 1
ATOM 727 C C . PRO A 1 94 ? 5.482 -19.321 6.393 1.00 56.91 94 PRO A C 1
ATOM 729 O O . PRO A 1 94 ? 6.349 -19.898 7.042 1.00 56.91 94 PRO A O 1
ATOM 732 N N . GLY A 1 95 ? 4.328 -19.923 6.085 1.00 53.38 95 GLY A N 1
ATOM 733 C CA . GLY A 1 95 ? 4.078 -21.283 6.576 1.00 53.38 95 GLY A CA 1
ATOM 734 C C . GLY A 1 95 ? 2.873 -22.071 6.075 1.00 53.38 95 GLY A C 1
ATOM 735 O O . GLY A 1 95 ? 2.864 -23.270 6.316 1.00 53.38 95 GLY A O 1
ATOM 736 N N . GLU A 1 96 ? 1.905 -21.490 5.363 1.00 43.78 96 GLU A N 1
ATOM 737 C CA . GLU A 1 96 ? 0.764 -22.275 4.861 1.00 43.78 96 GLU A CA 1
ATOM 738 C C . GLU A 1 96 ? 0.762 -22.308 3.324 1.00 43.78 96 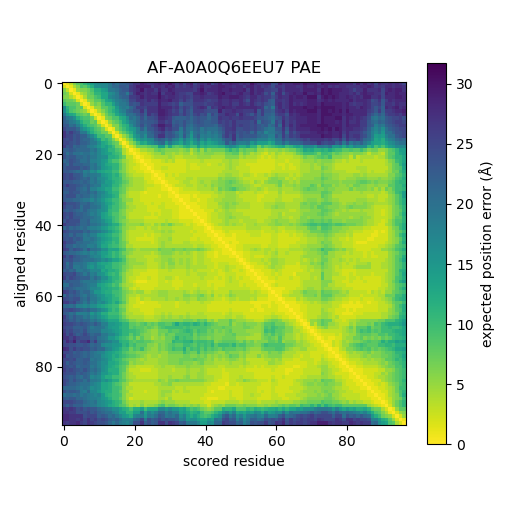GLU A C 1
ATOM 740 O O . GLU A 1 96 ? 0.130 -21.483 2.660 1.00 43.78 96 GLU A O 1
ATOM 745 N N . ALA A 1 97 ? 1.532 -23.242 2.7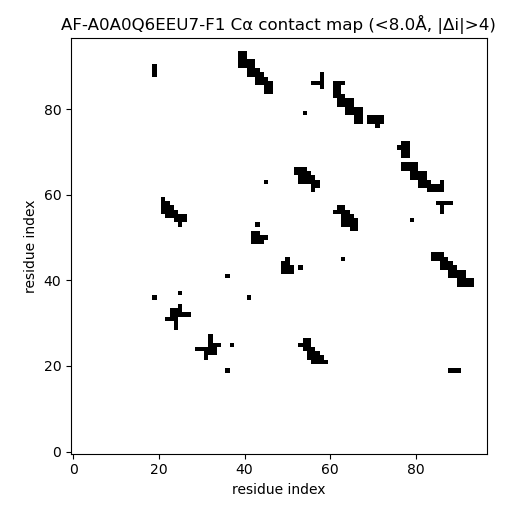61 1.00 39.75 97 ALA A N 1
ATOM 746 C CA . ALA A 1 97 ? 1.465 -23.669 1.363 1.00 39.75 97 ALA A CA 1
ATOM 747 C C . ALA A 1 97 ? 1.674 -25.184 1.274 1.00 39.75 97 ALA A C 1
ATOM 749 O O . ALA A 1 97 ? 2.590 -25.688 1.963 1.00 39.75 97 ALA A O 1
#

pLDDT: mean 80.15, std 16.29, range [39.75, 94.62]

Secondary structure (DSSP, 8-state):
---------------SS----SEEESSTTSTTB-HHHHHH-EEEEETTEEES--SEEETTTTEEEEEEEEEE-TTSPEEEEEEES-EEEEEPPTT--

Solvent-accessible surface area (backbone atoms only — not comparable to full-atom values): 6159 Å² total; per-residue (Å²): 136,84,84,74,82,84,72,83,87,81,79,83,67,84,82,82,59,96,69,75,66,58,49,44,27,70,48,81,90,43,96,43,43,49,71,70,58,58,70,50,32,65,40,36,29,46,76,89,40,80,43,86,66,60,44,30,41,30,46,88,81,19,30,38,28,30,53,56,73,88,44,54,48,99,87,65,49,69,37,65,42,82,46,78,45,60,51,48,76,48,77,44,74,88,76,89,128

Nearest PDB structures (foldseek):
  8xyc-assembly1_A  TM=3.302E-01  e=4.568E+00  Verrucomicrobiota
  4i95-assembly1_A  TM=2.671E-01  e=7.378E+00  Bacteroides eggerthii DSM 20697
  1ycp-assembly2_K  TM=2.693E-01  e=6.949E+00  Bos taurus

Sequence (97 aa):
MTETPDQTPDQIVDETAIALPDRLAADPSSPFHDPELLARGVGVRFKGVEKTNVEEYCVSEGWIRVPAGNARDRKGNPMTLKLKGPVEVWLREPGEA

Mean predicted aligned error: 10.34 Å

Foldseek 3Di:
DDDDPPDDDDPPPVPPDVDDDQKAAPDPVDPRHDVVQVVQAKWKAFPNRTDRQWRMHGQVQAKTWGFPPCDADPVRHGDIDIDGGHMDMDGDGPDDD